Protein AF-A0A977PWV6-F1 (afdb_monomer_lite)

Radius of gyration: 11.1 Å; chains: 1; bounding box: 31×28×26 Å

pLDDT: mean 91.08, std 12.09, range [44.91, 98.44]

Secondary structure (DSSP, 8-state):
--GGGGEEEEETTEEEETTSS-BHHHHHHHHHTT--HHHHHHHSTTS-HHHHHHHHHHGGGS---

InterPro domains:
  IPR007367 VapB45-like, C-terminal [PF04255] (16-58)
  IPR009057 Homedomain-like superfamily [SSF46689] (15-59)
  IPR036388 Winged helix-like DNA-binding domain superfamily [G3DSA:1.10.10.10] (12-63)

Foldseek 3Di:
DDLCVQWDDPDPVFIHGPPDPHTLVLLVVVVVVVDDLVRSCVVVVVDDSSSSVSSVVCVVVPPPD

Organism: NCBI:txid2824559

Sequence (65 aa):
MQIEDYFIFLTPDDIRLKGHRIGIDNILFYFLEGYSPEEILSIYPDLNLEKIYATITYIPSLNIT

Structure (mmCIF, N/CA/C/O backbone):
data_AF-A0A977PWV6-F1
#
_entry.id   AF-A0A977PWV6-F1
#
loop_
_atom_site.group_PDB
_atom_site.id
_atom_site.type_symbol
_atom_site.label_atom_id
_atom_site.label_alt_id
_atom_site.label_comp_id
_atom_site.label_asym_id
_atom_site.label_entity_id
_atom_site.label_seq_id
_atom_site.pdbx_PDB_ins_code
_atom_site.Cartn_x
_atom_site.Cartn_y
_atom_site.Cartn_z
_atom_site.occupancy
_atom_site.B_iso_or_equiv
_atom_site.auth_seq_id
_atom_site.auth_comp_id
_atom_site.auth_asym_id
_atom_site.auth_atom_id
_atom_site.pdbx_PDB_model_num
ATOM 1 N N . MET A 1 1 ? 3.839 -16.785 4.944 1.00 72.31 1 MET A N 1
ATOM 2 C CA . MET A 1 1 ? 3.197 -15.661 4.242 1.00 72.31 1 MET A CA 1
ATOM 3 C C . MET A 1 1 ? 4.265 -15.046 3.362 1.00 72.31 1 MET A C 1
ATOM 5 O O . MET A 1 1 ? 5.296 -14.686 3.916 1.00 72.31 1 MET A O 1
ATOM 9 N N . GLN A 1 2 ? 4.096 -15.056 2.040 1.00 86.25 2 GLN A N 1
ATOM 10 C CA . GLN A 1 2 ? 5.029 -14.384 1.129 1.00 86.25 2 GLN A CA 1
ATOM 11 C C . GLN A 1 2 ? 4.485 -12.979 0.862 1.00 86.25 2 GLN A C 1
ATOM 13 O O . GLN A 1 2 ? 3.279 -12.811 0.679 1.00 86.25 2 GLN A O 1
ATOM 18 N N . ILE A 1 3 ? 5.340 -11.961 0.908 1.00 87.75 3 ILE A N 1
ATOM 19 C CA . ILE A 1 3 ? 4.923 -10.559 0.737 1.00 87.75 3 ILE A CA 1
ATOM 20 C C . ILE A 1 3 ? 4.388 -10.337 -0.686 1.00 87.75 3 ILE A C 1
ATOM 22 O O . ILE A 1 3 ? 3.417 -9.614 -0.897 1.00 87.75 3 ILE A O 1
ATOM 26 N N . GLU A 1 4 ? 4.959 -11.048 -1.649 1.00 89.75 4 GLU A N 1
ATOM 27 C CA . GLU A 1 4 ? 4.606 -11.024 -3.062 1.00 89.75 4 GLU A CA 1
ATOM 28 C C . GLU A 1 4 ? 3.158 -11.473 -3.316 1.00 89.75 4 GLU A C 1
ATOM 30 O O . GLU A 1 4 ? 2.544 -11.036 -4.289 1.00 89.75 4 GLU A O 1
ATOM 35 N N . ASP A 1 5 ? 2.562 -12.266 -2.415 1.00 94.19 5 ASP A N 1
ATOM 36 C CA . ASP A 1 5 ? 1.168 -12.719 -2.532 1.00 94.19 5 ASP A CA 1
ATOM 37 C C . ASP A 1 5 ? 0.156 -11.559 -2.449 1.00 94.19 5 ASP A C 1
ATOM 39 O O . ASP A 1 5 ? -0.993 -11.687 -2.897 1.00 94.19 5 ASP A O 1
ATOM 43 N N . TYR A 1 6 ? 0.572 -10.415 -1.894 1.00 95.44 6 TYR A N 1
ATOM 44 C CA . TYR A 1 6 ? -0.251 -9.215 -1.764 1.00 95.44 6 TYR A CA 1
ATOM 45 C C . TYR A 1 6 ? -0.299 -8.371 -3.042 1.00 95.44 6 TYR A C 1
ATOM 47 O O . TYR A 1 6 ? -1.158 -7.483 -3.120 1.00 95.44 6 TYR A O 1
ATOM 55 N N . PHE A 1 7 ? 0.542 -8.666 -4.039 1.00 95.44 7 PHE A N 1
ATOM 56 C CA . PHE A 1 7 ? 0.733 -7.836 -5.226 1.00 95.44 7 PHE A CA 1
ATOM 57 C C . PHE A 1 7 ? 0.322 -8.516 -6.539 1.00 95.44 7 PHE A C 1
ATOM 59 O O . PHE A 1 7 ? 0.129 -9.729 -6.633 1.00 95.44 7 PHE A O 1
ATOM 66 N N . ILE A 1 8 ? 0.162 -7.692 -7.572 1.00 95.94 8 ILE A N 1
ATOM 67 C CA . ILE A 1 8 ? 0.062 -8.068 -8.981 1.00 95.94 8 ILE A CA 1
ATOM 68 C C . ILE A 1 8 ? 1.101 -7.235 -9.733 1.00 95.94 8 ILE A C 1
ATOM 70 O O . ILE A 1 8 ? 1.073 -6.009 -9.662 1.00 95.94 8 ILE A O 1
ATOM 74 N N . PHE A 1 9 ? 1.977 -7.902 -10.477 1.00 94.19 9 PHE A N 1
ATOM 75 C CA . PHE A 1 9 ? 3.002 -7.273 -11.306 1.00 94.19 9 PHE A CA 1
ATOM 76 C C . PHE A 1 9 ? 2.465 -7.159 -12.733 1.00 94.19 9 PHE A C 1
ATOM 78 O O . PHE A 1 9 ? 2.356 -8.166 -13.434 1.00 94.19 9 PHE A O 1
ATOM 85 N N . LEU A 1 10 ? 2.058 -5.956 -13.140 1.00 93.50 10 LEU A N 1
ATOM 86 C CA . LEU A 1 10 ? 1.564 -5.705 -14.496 1.00 93.50 10 LEU A CA 1
ATOM 87 C C . LEU A 1 10 ? 2.728 -5.434 -15.452 1.00 93.50 10 LEU A C 1
ATOM 89 O O . LEU A 1 10 ? 2.766 -5.973 -16.556 1.00 93.50 10 LEU A O 1
ATOM 93 N N . THR A 1 11 ? 3.690 -4.630 -15.005 1.00 92.12 11 THR A N 1
ATOM 94 C CA . THR A 1 11 ? 4.962 -4.350 -15.682 1.00 92.12 11 THR A CA 1
ATOM 95 C C . THR A 1 11 ? 6.057 -4.182 -14.616 1.00 92.12 11 THR A C 1
ATOM 97 O O . THR A 1 11 ? 5.733 -4.154 -13.427 1.00 92.12 11 THR A O 1
ATOM 100 N N . PRO A 1 12 ? 7.346 -4.065 -14.993 1.00 87.00 12 PRO A N 1
ATOM 101 C CA . PRO A 1 12 ? 8.411 -3.788 -14.025 1.00 87.00 12 PRO A CA 1
ATOM 102 C C . PRO A 1 12 ? 8.178 -2.529 -13.172 1.00 87.00 12 PRO A C 1
ATOM 104 O O . PRO A 1 12 ? 8.558 -2.522 -12.007 1.00 87.00 12 PRO A O 1
ATOM 107 N N . ASP A 1 13 ? 7.505 -1.515 -13.728 1.00 87.06 13 ASP A N 1
ATOM 108 C CA . ASP A 1 13 ? 7.228 -0.234 -13.059 1.00 87.06 13 ASP A CA 1
ATOM 109 C C . ASP A 1 13 ? 5.775 -0.114 -12.557 1.00 87.06 13 ASP A C 1
ATOM 111 O O . ASP A 1 13 ? 5.399 0.901 -11.974 1.00 87.06 13 ASP A O 1
ATOM 115 N N . ASP A 1 14 ? 4.932 -1.125 -12.794 1.00 93.06 14 ASP A N 1
ATOM 116 C CA . ASP A 1 14 ? 3.519 -1.126 -12.405 1.00 93.06 14 ASP A CA 1
ATOM 117 C C . ASP A 1 14 ? 3.200 -2.345 -11.529 1.00 93.06 14 ASP A C 1
ATOM 119 O O . ASP 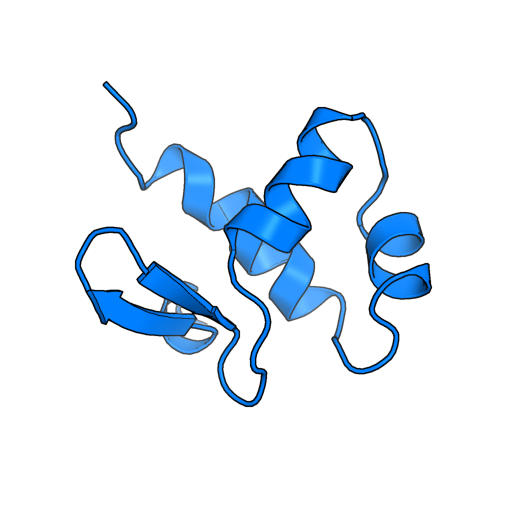A 1 14 ? 2.877 -3.441 -12.008 1.00 93.06 14 ASP A O 1
ATOM 123 N N . ILE A 1 15 ? 3.292 -2.119 -10.218 1.00 95.44 15 ILE A N 1
ATOM 124 C CA . ILE A 1 15 ? 2.983 -3.090 -9.170 1.00 95.44 15 ILE A CA 1
ATOM 125 C C . ILE A 1 15 ? 1.729 -2.621 -8.429 1.00 95.44 15 ILE A C 1
ATOM 127 O O . ILE A 1 15 ? 1.684 -1.529 -7.857 1.00 95.44 15 ILE A O 1
ATOM 131 N N . ARG A 1 16 ? 0.696 -3.467 -8.417 1.00 96.62 16 ARG A N 1
ATOM 132 C CA . ARG A 1 16 ? -0.621 -3.176 -7.831 1.00 96.62 16 ARG A CA 1
ATOM 133 C C . ARG A 1 16 ? -0.898 -4.035 -6.612 1.00 96.62 16 ARG A C 1
ATOM 135 O O . ARG A 1 16 ? -0.489 -5.190 -6.548 1.00 96.62 16 ARG A O 1
ATOM 142 N N . LEU A 1 17 ? -1.696 -3.517 -5.686 1.00 97.00 17 LEU A N 1
ATOM 143 C CA . LEU A 1 17 ? -2.273 -4.313 -4.608 1.00 97.00 17 LEU A CA 1
ATOM 144 C C . LEU A 1 17 ? -3.319 -5.283 -5.169 1.00 97.00 17 LEU A C 1
ATOM 146 O O . LEU A 1 17 ? -4.285 -4.885 -5.819 1.00 97.00 17 LEU A O 1
ATOM 150 N N . LYS A 1 18 ? -3.166 -6.577 -4.884 1.00 96.06 18 LYS A N 1
ATOM 151 C CA . LYS A 1 18 ? -4.086 -7.618 -5.353 1.00 96.06 18 LYS A CA 1
ATOM 152 C C . LYS A 1 18 ? -5.516 -7.330 -4.889 1.00 96.06 18 LYS A C 1
ATOM 154 O O . LYS A 1 18 ? -5.751 -7.047 -3.710 1.00 96.06 18 LYS A O 1
ATOM 159 N N . GLY A 1 19 ? -6.457 -7.406 -5.829 1.00 95.31 19 GLY A N 1
ATOM 160 C CA . GLY A 1 19 ? -7.870 -7.080 -5.608 1.00 95.31 19 GLY A CA 1
ATOM 161 C C . GLY A 1 19 ? -8.200 -5.584 -5.657 1.00 95.31 19 GLY A C 1
ATOM 162 O O . GLY A 1 19 ? -9.363 -5.235 -5.501 1.00 95.31 19 GLY A O 1
ATOM 163 N N . HIS A 1 20 ? -7.217 -4.712 -5.901 1.00 95.69 20 HIS A N 1
ATOM 164 C CA . HIS A 1 20 ? -7.392 -3.262 -5.924 1.00 95.69 20 HIS A CA 1
ATOM 165 C C . HIS A 1 20 ? -6.794 -2.658 -7.198 1.00 95.69 20 HIS A C 1
ATOM 167 O O . HIS A 1 20 ? -5.932 -3.243 -7.849 1.00 95.69 20 HIS A O 1
ATOM 173 N N . ARG A 1 21 ? -7.243 -1.450 -7.552 1.00 94.31 21 ARG A N 1
ATOM 174 C CA . ARG A 1 21 ? -6.631 -0.625 -8.614 1.00 94.31 21 ARG A CA 1
ATOM 175 C C . ARG A 1 21 ? -5.590 0.359 -8.065 1.00 94.31 21 ARG A C 1
ATOM 177 O O . ARG A 1 21 ? -5.206 1.299 -8.750 1.00 94.31 21 ARG A O 1
ATOM 184 N N . ILE A 1 22 ? -5.157 0.135 -6.829 1.00 96.44 22 ILE A N 1
ATOM 185 C CA . ILE A 1 22 ? -4.208 0.970 -6.095 1.00 96.44 22 ILE A CA 1
ATOM 186 C C . ILE A 1 22 ? -2.806 0.418 -6.353 1.00 96.44 22 ILE A C 1
ATOM 188 O O . ILE A 1 22 ? -2.577 -0.787 -6.206 1.00 96.44 22 ILE A O 1
ATOM 192 N N . GLY A 1 23 ? -1.902 1.286 -6.801 1.00 96.00 23 GLY A N 1
ATOM 193 C CA . GLY A 1 23 ? -0.491 0.957 -6.965 1.00 96.00 23 GLY A CA 1
ATOM 194 C C . GLY A 1 23 ? 0.271 1.065 -5.651 1.00 96.00 23 GLY A C 1
ATOM 195 O O . GLY A 1 23 ? -0.187 1.705 -4.701 1.00 96.00 23 GLY A O 1
ATOM 196 N N . ILE A 1 24 ? 1.428 0.409 -5.573 1.00 95.75 24 ILE A N 1
ATOM 197 C CA . ILE A 1 24 ? 2.284 0.517 -4.386 1.00 95.75 24 ILE A CA 1
ATOM 198 C C . ILE A 1 24 ? 2.766 1.960 -4.177 1.00 95.75 24 ILE A C 1
ATOM 200 O O . ILE A 1 24 ? 2.860 2.417 -3.044 1.00 95.75 24 ILE A O 1
ATOM 204 N N . ASP A 1 25 ? 2.967 2.710 -5.261 1.00 95.62 25 ASP A N 1
ATOM 205 C CA . ASP A 1 25 ? 3.332 4.127 -5.289 1.00 95.62 25 ASP A CA 1
ATOM 206 C C . ASP A 1 25 ? 2.335 5.013 -4.531 1.00 95.62 25 ASP A C 1
ATOM 208 O O . ASP A 1 25 ? 2.744 5.945 -3.842 1.00 95.62 25 ASP A O 1
ATOM 212 N N . ASN A 1 26 ? 1.041 4.681 -4.569 1.00 96.94 26 ASN A N 1
ATOM 213 C CA . ASN A 1 26 ? 0.024 5.407 -3.810 1.00 96.94 26 ASN A CA 1
ATOM 214 C C . ASN A 1 26 ? 0.248 5.304 -2.295 1.00 96.94 26 ASN A C 1
ATOM 216 O O . ASN A 1 26 ? 0.103 6.291 -1.581 1.00 96.94 26 ASN A O 1
ATOM 220 N N . ILE A 1 27 ? 0.610 4.117 -1.804 1.00 97.12 27 ILE A N 1
ATOM 221 C CA . ILE A 1 27 ? 0.895 3.885 -0.381 1.00 97.12 27 ILE A CA 1
ATOM 222 C C . ILE A 1 27 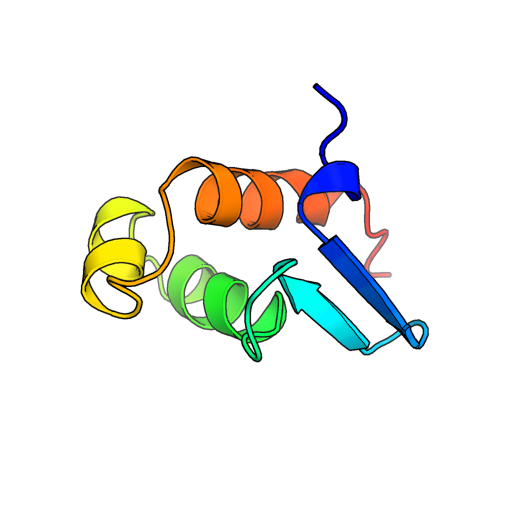? 2.215 4.548 0.008 1.00 97.12 27 ILE A C 1
ATOM 224 O O . ILE A 1 27 ? 2.315 5.189 1.054 1.00 97.12 27 ILE A O 1
ATOM 228 N N . LEU A 1 28 ? 3.220 4.417 -0.856 1.00 95.56 28 LEU A N 1
ATOM 229 C CA . LEU A 1 28 ? 4.556 4.951 -0.623 1.00 95.56 28 LEU A CA 1
ATOM 230 C C . LEU A 1 28 ? 4.579 6.465 -0.578 1.00 95.56 28 LEU A C 1
ATOM 232 O O . LEU A 1 28 ? 5.286 7.014 0.257 1.00 95.56 28 LEU A O 1
ATOM 236 N N . PHE A 1 29 ? 3.787 7.126 -1.420 1.00 96.44 29 PHE A N 1
ATOM 237 C CA . PHE A 1 29 ? 3.645 8.573 -1.389 1.00 96.44 29 PHE A CA 1
ATOM 238 C C . PHE A 1 29 ? 3.311 9.064 0.027 1.00 96.44 29 PHE A C 1
ATOM 240 O O . PHE A 1 29 ? 4.075 9.830 0.603 1.00 96.44 29 PHE A O 1
ATOM 247 N N . TYR A 1 30 ? 2.240 8.556 0.642 1.00 98.06 30 TYR A N 1
ATOM 248 C CA . TYR A 1 30 ? 1.849 8.985 1.989 1.00 98.06 30 TYR A CA 1
ATOM 249 C C . TYR A 1 30 ? 2.839 8.556 3.070 1.00 98.06 30 TYR A C 1
ATOM 251 O O . TYR A 1 30 ? 3.120 9.326 3.987 1.00 98.06 30 TYR A O 1
ATOM 259 N N . PHE A 1 31 ? 3.399 7.351 2.963 1.00 97.06 31 PHE A N 1
ATOM 260 C CA . PHE A 1 31 ? 4.400 6.892 3.921 1.00 97.06 31 PHE A CA 1
ATOM 261 C C . PHE A 1 31 ? 5.650 7.790 3.917 1.00 97.06 31 PHE A C 1
ATOM 263 O O . PHE A 1 31 ? 6.157 8.145 4.979 1.00 97.06 31 PHE A O 1
ATOM 270 N N . LEU A 1 32 ? 6.115 8.211 2.735 1.00 95.56 32 LEU A N 1
ATOM 271 C CA . LEU A 1 32 ? 7.248 9.131 2.583 1.00 95.56 32 LEU A CA 1
ATOM 272 C C . LEU A 1 32 ? 6.925 10.556 3.057 1.00 95.56 32 LEU A C 1
ATOM 274 O O . LEU A 1 32 ? 7.819 11.243 3.543 1.00 95.56 32 LEU A O 1
ATOM 278 N N . GLU A 1 33 ? 5.656 10.965 3.004 1.00 97.44 33 GLU A N 1
ATOM 279 C CA . GLU A 1 33 ? 5.164 12.211 3.610 1.00 97.44 33 GLU A CA 1
ATOM 280 C C . GLU A 1 33 ? 5.002 12.121 5.146 1.00 97.44 33 GLU A C 1
ATOM 282 O O . GLU A 1 33 ? 4.586 13.086 5.787 1.00 97.44 33 GLU A O 1
ATOM 287 N N . GLY A 1 34 ? 5.342 10.981 5.760 1.00 97.12 34 GLY A N 1
ATOM 288 C CA . GLY A 1 34 ? 5.369 10.796 7.214 1.00 97.12 34 GLY A CA 1
ATOM 289 C C . GLY A 1 34 ? 4.078 10.255 7.829 1.00 97.12 34 GLY A C 1
ATOM 290 O O . GLY A 1 34 ? 3.959 10.241 9.053 1.00 97.12 34 GLY A O 1
ATOM 291 N N . TYR A 1 35 ? 3.128 9.794 7.011 1.00 98.44 35 TYR A N 1
ATOM 292 C CA . TYR A 1 35 ? 1.888 9.192 7.497 1.00 98.4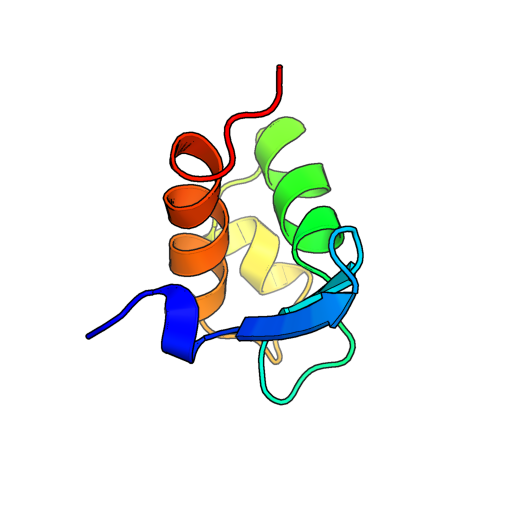4 35 TYR A CA 1
ATOM 293 C C . TYR A 1 35 ? 2.155 7.796 8.072 1.00 98.44 35 TYR A C 1
ATOM 295 O O . TYR A 1 35 ? 2.889 6.985 7.498 1.00 98.44 35 TYR A O 1
ATOM 303 N N . SER A 1 36 ? 1.498 7.487 9.187 1.00 98.06 36 SER A N 1
ATOM 304 C CA . SER A 1 36 ? 1.441 6.136 9.744 1.00 98.06 36 SER A CA 1
ATOM 305 C C . SER A 1 36 ? 0.588 5.195 8.876 1.00 98.06 36 SER A C 1
ATOM 307 O O . SER A 1 36 ? -0.316 5.644 8.164 1.00 98.06 36 SER A O 1
ATOM 309 N N . PRO A 1 37 ? 0.813 3.870 8.939 1.00 97.88 37 PRO A N 1
ATOM 310 C CA . PRO A 1 37 ? -0.032 2.882 8.264 1.00 97.88 37 PRO A CA 1
ATOM 311 C C . PRO A 1 37 ? -1.532 3.023 8.569 1.00 97.88 37 PRO A C 1
ATOM 313 O O . PRO A 1 37 ? -2.361 2.818 7.685 1.00 97.88 37 PRO A O 1
ATOM 316 N N . GLU A 1 38 ? -1.892 3.405 9.792 1.00 98.12 38 GLU A N 1
ATOM 317 C CA . GLU A 1 38 ? -3.270 3.637 10.231 1.00 98.12 38 GLU A CA 1
ATOM 318 C C . GLU A 1 38 ? -3.883 4.900 9.605 1.00 98.12 38 GLU A C 1
ATOM 320 O O . GLU A 1 38 ? -5.060 4.914 9.227 1.00 98.12 38 GLU A O 1
ATOM 325 N N . GLU A 1 39 ? -3.091 5.959 9.438 1.00 98.44 39 GLU A N 1
ATOM 326 C CA . GLU A 1 39 ? -3.522 7.154 8.707 1.00 98.44 39 GLU A CA 1
ATOM 327 C C . GLU A 1 39 ? -3.690 6.850 7.214 1.00 98.44 39 GLU A C 1
ATOM 329 O O . GLU A 1 39 ? -4.676 7.268 6.609 1.00 98.44 39 GLU A O 1
ATOM 334 N N . ILE A 1 40 ? -2.802 6.041 6.627 1.00 98.31 40 ILE A N 1
ATOM 335 C CA . ILE A 1 40 ? -2.934 5.582 5.236 1.00 98.31 40 ILE A CA 1
ATOM 336 C C . ILE A 1 40 ? -4.183 4.707 5.064 1.00 98.31 40 ILE A C 1
ATOM 338 O O . ILE A 1 40 ? -4.904 4.847 4.074 1.00 98.31 40 ILE A O 1
ATOM 342 N N . LEU A 1 41 ? -4.493 3.841 6.034 1.00 98.25 41 LEU A N 1
ATOM 343 C CA . LEU A 1 41 ? -5.732 3.059 6.034 1.00 98.25 41 LEU A CA 1
ATOM 344 C C . LEU A 1 41 ? -6.968 3.962 6.045 1.00 98.25 41 LEU A C 1
ATOM 346 O O . LEU A 1 41 ? -7.959 3.658 5.390 1.00 98.25 41 LEU A O 1
ATOM 350 N N . SER A 1 42 ? -6.903 5.093 6.747 1.00 98.00 42 SER A N 1
ATOM 351 C CA . SER A 1 42 ? -8.000 6.064 6.777 1.00 98.00 42 SER A CA 1
ATOM 352 C C . SER A 1 42 ? -8.232 6.733 5.411 1.00 98.00 42 SER A C 1
ATOM 354 O O . SER A 1 42 ? -9.350 7.156 5.123 1.00 98.00 42 SER A O 1
ATOM 356 N N . ILE A 1 43 ? -7.206 6.797 4.553 1.00 97.75 43 ILE A N 1
ATOM 357 C CA . ILE A 1 43 ? -7.293 7.286 3.164 1.00 97.75 43 ILE A CA 1
ATOM 358 C C . ILE A 1 43 ? -7.826 6.190 2.227 1.00 97.75 43 ILE A C 1
ATOM 360 O O . ILE A 1 43 ? -8.616 6.473 1.325 1.00 97.75 43 ILE A O 1
ATOM 364 N N . TYR A 1 44 ? -7.422 4.938 2.454 1.00 97.06 44 TYR A N 1
ATOM 365 C CA . TYR A 1 44 ? -7.813 3.771 1.661 1.00 97.06 44 TYR A CA 1
ATOM 366 C C . TYR A 1 44 ? -8.557 2.727 2.512 1.00 97.06 44 TYR A C 1
ATOM 368 O O . TYR A 1 44 ? -8.019 1.645 2.760 1.00 97.06 44 TYR A O 1
ATOM 376 N N . PRO A 1 45 ? -9.803 3.005 2.938 1.00 95.31 45 PRO A N 1
ATOM 377 C CA . PRO A 1 45 ? -10.518 2.174 3.912 1.00 95.31 45 PRO A CA 1
ATOM 378 C C . PRO A 1 45 ? -10.885 0.772 3.404 1.00 95.31 45 PRO A C 1
ATOM 380 O O . PRO A 1 45 ? -11.161 -0.111 4.212 1.00 95.31 45 PRO A O 1
ATOM 383 N N . ASP A 1 46 ? -10.869 0.551 2.086 1.00 95.06 46 ASP A N 1
ATOM 384 C CA . ASP A 1 46 ? -11.100 -0.768 1.481 1.00 95.06 46 ASP A CA 1
ATOM 385 C C . ASP A 1 46 ? -9.860 -1.682 1.547 1.00 95.06 46 ASP A C 1
ATOM 387 O O . ASP A 1 46 ? -9.950 -2.889 1.309 1.00 95.06 46 ASP A O 1
ATOM 391 N N . LEU A 1 47 ? -8.689 -1.125 1.880 1.00 96.50 47 LEU A N 1
ATOM 392 C CA . LEU A 1 47 ? -7.489 -1.907 2.158 1.00 96.50 47 LEU A CA 1
ATOM 393 C C . LEU A 1 47 ? -7.529 -2.502 3.569 1.00 96.50 47 LEU A C 1
ATOM 395 O O . LEU A 1 47 ? -8.366 -2.184 4.406 1.00 96.50 47 LEU A O 1
ATOM 399 N N . ASN A 1 48 ? -6.564 -3.373 3.848 1.00 95.38 48 ASN A N 1
ATOM 400 C CA . ASN A 1 48 ? -6.253 -3.802 5.203 1.00 95.38 48 ASN A CA 1
ATOM 401 C C . ASN A 1 48 ? -4.822 -3.387 5.564 1.00 95.38 48 ASN A C 1
ATOM 403 O O . ASN A 1 48 ? -3.992 -3.141 4.682 1.00 95.38 48 ASN A O 1
ATOM 407 N N . LEU A 1 49 ? -4.528 -3.332 6.865 1.00 96.81 49 LEU A N 1
ATOM 408 C CA . LEU A 1 49 ? -3.195 -2.961 7.347 1.00 96.81 49 LEU A CA 1
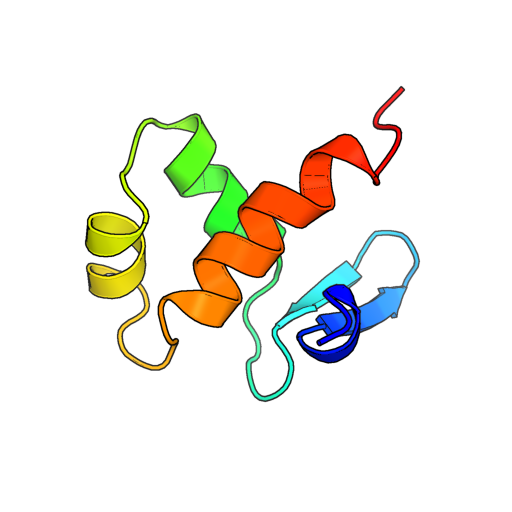ATOM 409 C C . LEU A 1 49 ? -2.106 -3.888 6.804 1.00 96.81 49 LEU A C 1
ATOM 411 O O . LEU A 1 49 ? -1.020 -3.417 6.489 1.00 96.81 49 LEU A O 1
ATOM 415 N N . GLU A 1 50 ? -2.389 -5.181 6.620 1.00 95.56 50 GLU A N 1
ATOM 416 C CA . GLU A 1 50 ? -1.410 -6.123 6.067 1.00 95.56 50 GLU A CA 1
ATOM 417 C C . GLU A 1 50 ? -0.916 -5.706 4.677 1.00 95.56 50 GLU A C 1
ATOM 419 O O . GLU A 1 50 ? 0.283 -5.752 4.428 1.00 95.56 50 GLU A O 1
ATOM 424 N N . LYS A 1 51 ? -1.802 -5.245 3.784 1.00 96.19 51 LYS A N 1
ATOM 425 C CA . LYS A 1 51 ? -1.430 -4.740 2.449 1.00 96.19 51 LYS A CA 1
ATOM 426 C C . LYS A 1 51 ? -0.557 -3.490 2.523 1.00 96.19 51 LYS A C 1
ATOM 428 O O . LYS A 1 51 ? 0.375 -3.343 1.731 1.00 96.19 51 LYS A O 1
ATOM 433 N N . ILE A 1 52 ? -0.850 -2.606 3.473 1.00 97.19 52 ILE A N 1
ATOM 434 C CA . ILE A 1 52 ? -0.086 -1.375 3.695 1.00 97.19 52 ILE A CA 1
ATOM 435 C C . ILE A 1 52 ? 1.313 -1.727 4.219 1.00 97.19 52 ILE A C 1
ATOM 437 O O . ILE A 1 52 ? 2.313 -1.332 3.621 1.00 97.19 52 ILE A O 1
ATOM 441 N N . TYR A 1 53 ? 1.402 -2.563 5.255 1.00 96.44 53 TYR A N 1
ATOM 442 C CA . TYR A 1 53 ? 2.677 -3.037 5.797 1.00 96.44 53 TYR A CA 1
ATOM 443 C C . TYR A 1 53 ? 3.488 -3.855 4.793 1.00 96.44 53 TYR A C 1
ATOM 445 O O . TYR A 1 53 ? 4.705 -3.685 4.721 1.00 96.44 53 TYR A O 1
ATOM 453 N N . ALA A 1 54 ? 2.840 -4.708 3.997 1.00 95.25 54 ALA A N 1
ATOM 454 C CA . ALA A 1 54 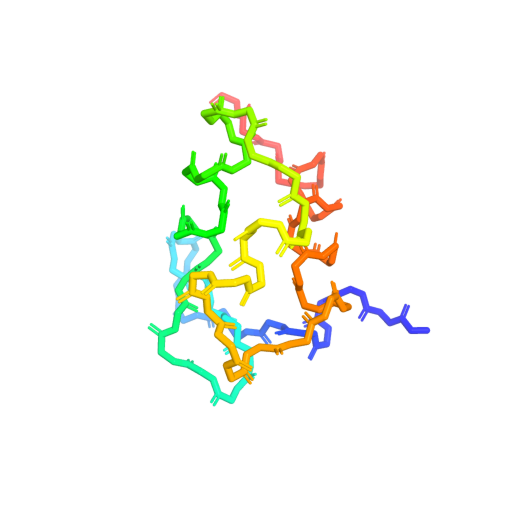? 3.493 -5.456 2.928 1.00 95.25 54 ALA A CA 1
ATOM 455 C C . ALA A 1 54 ? 4.140 -4.502 1.920 1.00 95.25 54 ALA A C 1
ATOM 457 O O . ALA A 1 54 ? 5.289 -4.709 1.547 1.00 95.25 54 ALA A O 1
ATOM 458 N N . THR A 1 55 ? 3.447 -3.424 1.538 1.00 95.38 55 THR A N 1
ATOM 459 C CA . THR A 1 55 ? 3.982 -2.409 0.616 1.00 95.38 55 THR A CA 1
ATOM 460 C C . THR A 1 55 ? 5.219 -1.717 1.183 1.00 95.38 55 THR A C 1
ATOM 462 O O . THR A 1 55 ? 6.248 -1.654 0.515 1.00 95.38 55 THR A O 1
ATOM 465 N N . ILE A 1 56 ? 5.151 -1.258 2.434 1.00 94.81 56 ILE A N 1
ATOM 466 C CA . ILE A 1 56 ? 6.270 -0.579 3.106 1.00 94.81 56 ILE A CA 1
ATOM 467 C C . ILE A 1 56 ? 7.471 -1.528 3.258 1.00 94.81 56 ILE A C 1
ATOM 469 O O 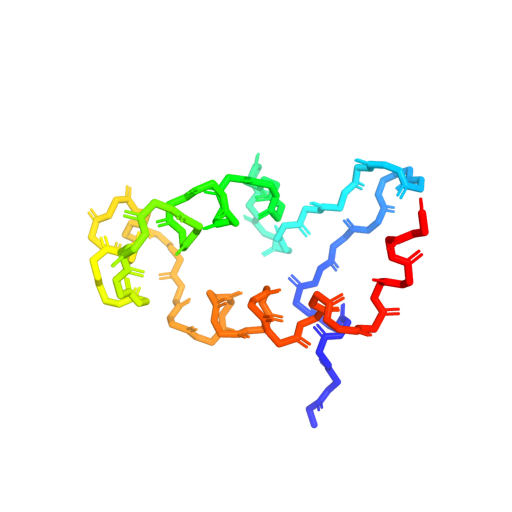. ILE A 1 56 ? 8.614 -1.135 3.039 1.00 94.81 56 ILE A O 1
ATOM 473 N N . THR A 1 57 ? 7.212 -2.797 3.584 1.00 92.62 57 THR A N 1
ATOM 474 C CA . THR A 1 57 ? 8.252 -3.821 3.777 1.00 92.62 57 THR A CA 1
ATOM 475 C C . THR A 1 57 ? 8.861 -4.298 2.459 1.00 92.62 57 THR A C 1
ATOM 477 O O . THR A 1 57 ? 10.013 -4.719 2.436 1.00 92.62 57 THR A O 1
ATOM 480 N N . TYR A 1 58 ? 8.119 -4.232 1.354 1.00 89.94 58 TYR A N 1
ATOM 481 C CA . TYR A 1 58 ? 8.611 -4.625 0.036 1.00 89.94 58 TYR A CA 1
ATOM 482 C C . TYR A 1 58 ? 9.672 -3.651 -0.506 1.00 89.94 58 TYR A C 1
ATOM 484 O O . TYR A 1 58 ? 10.540 -4.056 -1.276 1.00 89.94 58 TYR A O 1
ATOM 492 N N . ILE A 1 59 ? 9.687 -2.390 -0.062 1.00 78.19 59 ILE A N 1
ATOM 493 C CA . ILE A 1 59 ? 10.592 -1.362 -0.602 1.00 78.19 59 ILE A CA 1
ATOM 494 C C . ILE A 1 59 ? 12.078 -1.699 -0.516 1.00 78.19 59 ILE A C 1
ATOM 496 O O . ILE A 1 59 ? 12.729 -1.630 -1.551 1.00 78.19 59 ILE A O 1
ATOM 500 N N . PRO A 1 60 ? 12.645 -2.106 0.634 1.00 67.88 60 PRO A N 1
ATOM 501 C CA . PRO A 1 60 ? 14.057 -2.482 0.704 1.00 67.88 60 PRO A CA 1
ATOM 502 C C . PRO A 1 60 ? 14.462 -3.629 -0.237 1.00 67.88 60 PRO A C 1
ATOM 504 O O . PRO A 1 60 ? 15.649 -3.811 -0.485 1.00 67.88 60 PRO A O 1
ATOM 507 N N . SER A 1 61 ? 13.502 -4.421 -0.736 1.00 62.47 61 SER A N 1
ATOM 508 C CA . SER A 1 61 ? 13.751 -5.501 -1.703 1.00 62.47 61 SER A CA 1
ATOM 509 C C . SER A 1 61 ? 13.740 -5.031 -3.162 1.00 62.47 61 SER A C 1
ATOM 511 O O . SER A 1 61 ? 14.332 -5.678 -4.028 1.00 62.47 61 SER A O 1
ATOM 513 N N . LEU A 1 62 ? 13.126 -3.877 -3.432 1.00 62.78 62 LEU A N 1
ATOM 514 C CA . LEU A 1 62 ? 13.289 -3.143 -4.676 1.00 62.78 62 LEU A CA 1
ATOM 515 C C . LEU A 1 62 ? 14.605 -2.370 -4.546 1.00 62.78 62 LEU A C 1
ATOM 517 O O . LEU A 1 62 ? 14.659 -1.343 -3.880 1.00 62.78 62 LEU A O 1
ATOM 521 N N . ASN A 1 63 ? 15.694 -2.867 -5.132 1.00 51.44 63 ASN A N 1
ATOM 522 C CA . ASN A 1 63 ? 16.940 -2.103 -5.248 1.00 51.44 63 ASN A CA 1
ATOM 523 C C . ASN A 1 63 ? 16.695 -0.869 -6.135 1.00 51.44 63 ASN A C 1
ATOM 525 O O . ASN A 1 63 ? 16.996 -0.885 -7.328 1.00 51.44 63 ASN A O 1
ATOM 529 N N . ILE A 1 64 ? 16.118 0.189 -5.566 1.00 50.50 64 ILE A N 1
ATOM 530 C CA . ILE A 1 64 ? 16.015 1.497 -6.205 1.00 50.50 64 ILE A CA 1
ATOM 531 C C . ILE A 1 64 ? 17.437 2.064 -6.180 1.00 50.50 64 ILE A C 1
ATOM 533 O O . ILE A 1 64 ? 17.920 2.509 -5.139 1.00 50.50 64 ILE A O 1
ATOM 537 N N . THR A 1 65 ? 18.134 1.902 -7.306 1.00 44.91 65 THR A N 1
ATOM 538 C CA . THR A 1 65 ? 19.496 2.401 -7.546 1.00 44.91 65 THR A CA 1
ATOM 539 C C . THR A 1 65 ? 19.419 3.747 -8.245 1.00 44.91 65 THR A C 1
ATOM 541 O O . THR A 1 65 ? 18.526 3.886 -9.112 1.00 44.91 65 THR A O 1
#